Protein AF-Q175Z1-F1 (afdb_monomer)

Solvent-accessible surface area (backbone atoms only — not comparable to full-atom values): 6571 Å² total; per-residue (Å²): 86,29,84,56,25,35,36,38,40,38,35,26,40,46,40,84,92,77,71,45,73,43,78,80,49,75,49,74,47,40,45,44,52,49,62,49,64,41,78,78,56,49,65,60,48,43,78,38,31,72,61,76,63,66,82,48,67,53,38,72,90,76,90,78,52,76,52,90,84,80,80,84,74,67,98,68,68,102,59,75,68,45,45,35,38,42,39,40,35,36,26,36,78,86,74,42,78,77,46,79,48,78,46,79,49,74,42,76,132

Organism: Aedes aegypti (NCBI:txid7159)

Sequence (109 aa):
MGEDIQIVYSFFYKFVLTGQYQKFKTWKESLCDFVNKDTLIMPKIRKVSNIPEPRGCPLPKGRYTIQNYRHELPEALPAPPGDYLLVVQFIKNRNQLLLGLEWSATVHR

Structure (mmCIF, N/CA/C/O backbone):
data_AF-Q175Z1-F1
#
_entry.id   AF-Q175Z1-F1
#
loop_
_atom_site.group_PDB
_atom_site.id
_atom_site.type_symbol
_atom_site.label_atom_id
_atom_site.label_alt_id
_atom_site.label_comp_id
_atom_site.label_asym_id
_atom_site.label_entity_id
_atom_site.label_seq_id
_atom_site.pdbx_PDB_ins_code
_atom_site.Cartn_x
_atom_site.Cartn_y
_atom_site.Cartn_z
_atom_site.occupancy
_atom_site.B_iso_or_equiv
_atom_site.auth_seq_id
_atom_site.auth_comp_id
_atom_site.auth_asym_id
_atom_site.auth_atom_id
_atom_site.pdbx_PDB_model_num
ATOM 1 N N . MET A 1 1 ? 7.448 1.573 -17.678 1.00 62.62 1 MET A N 1
ATOM 2 C CA . MET A 1 1 ? 6.128 1.741 -17.032 1.00 62.62 1 MET A CA 1
ATOM 3 C C . MET A 1 1 ? 6.361 2.243 -15.622 1.00 62.62 1 MET A C 1
ATOM 5 O O . MET A 1 1 ? 7.119 1.599 -14.915 1.00 62.62 1 MET A O 1
ATOM 9 N N . GLY A 1 2 ? 5.785 3.373 -15.206 1.00 65.06 2 GLY A N 1
ATOM 10 C CA . GLY A 1 2 ? 5.869 3.752 -13.789 1.00 65.06 2 GLY A CA 1
ATOM 11 C C . GLY A 1 2 ? 5.778 5.238 -13.478 1.00 65.06 2 GLY A C 1
ATOM 12 O O . GLY A 1 2 ? 5.171 5.580 -12.472 1.00 65.06 2 GLY A O 1
ATOM 13 N N . GLU A 1 3 ? 6.309 6.114 -14.332 1.00 73.38 3 GLU A N 1
ATOM 14 C CA . GLU A 1 3 ? 6.223 7.572 -14.117 1.00 73.38 3 GLU A CA 1
ATOM 15 C C . GLU A 1 3 ? 4.784 8.092 -14.222 1.00 73.38 3 GLU A C 1
ATOM 17 O O . GLU A 1 3 ? 4.383 9.027 -13.538 1.00 73.38 3 GLU A O 1
ATOM 22 N N . ASP A 1 4 ? 3.987 7.433 -15.055 1.00 85.94 4 ASP A N 1
ATOM 23 C CA . ASP A 1 4 ? 2.590 7.733 -15.332 1.00 85.94 4 ASP A CA 1
ATOM 24 C C . ASP A 1 4 ? 1.608 6.961 -14.437 1.00 85.94 4 ASP A C 1
ATOM 26 O O . ASP A 1 4 ? 0.392 7.092 -14.607 1.00 85.94 4 ASP A O 1
ATOM 30 N N . ILE A 1 5 ? 2.124 6.149 -13.504 1.00 90.88 5 ILE A N 1
ATOM 31 C CA . ILE A 1 5 ? 1.331 5.313 -12.600 1.00 90.88 5 ILE A CA 1
ATOM 32 C C . ILE A 1 5 ? 1.305 5.950 -11.210 1.00 90.88 5 ILE A C 1
ATOM 34 O O . ILE A 1 5 ? 2.328 6.064 -10.534 1.00 90.88 5 ILE A O 1
ATOM 38 N N . GLN A 1 6 ? 0.107 6.307 -10.760 1.00 93.81 6 GLN A N 1
ATOM 39 C CA . GLN A 1 6 ? -0.168 6.752 -9.401 1.00 93.81 6 GLN A CA 1
ATOM 40 C C . GLN A 1 6 ? -0.741 5.597 -8.581 1.00 93.81 6 GLN A C 1
ATOM 42 O O . GLN A 1 6 ? -1.682 4.934 -9.014 1.00 93.81 6 GLN A O 1
ATOM 47 N N . ILE A 1 7 ? -0.199 5.388 -7.387 1.00 94.19 7 ILE A N 1
ATOM 48 C CA . ILE A 1 7 ? -0.758 4.497 -6.376 1.00 94.19 7 ILE A CA 1
ATOM 49 C C . ILE A 1 7 ? -1.654 5.335 -5.462 1.00 94.19 7 ILE A C 1
ATOM 51 O O . ILE A 1 7 ? -1.234 6.375 -4.948 1.00 94.19 7 ILE A O 1
ATOM 55 N N . VAL A 1 8 ? -2.902 4.911 -5.279 1.00 95.75 8 VAL A N 1
ATOM 56 C CA . VAL A 1 8 ? -3.887 5.562 -4.409 1.00 95.75 8 VAL A CA 1
ATOM 57 C C . VAL A 1 8 ? -4.300 4.588 -3.316 1.00 95.75 8 VAL A C 1
ATOM 59 O O . VAL A 1 8 ? -4.957 3.591 -3.598 1.00 95.75 8 VAL A O 1
ATOM 62 N N . TYR A 1 9 ? -3.961 4.909 -2.072 1.00 95.88 9 TYR A N 1
ATOM 63 C CA . TYR A 1 9 ? -4.385 4.194 -0.873 1.00 95.88 9 TYR A CA 1
ATOM 64 C C . TYR A 1 9 ? -5.611 4.890 -0.287 1.00 95.88 9 TYR A C 1
ATOM 66 O O . TYR A 1 9 ? -5.554 6.071 0.067 1.00 95.88 9 TYR A O 1
ATOM 74 N N . SER A 1 10 ? -6.719 4.172 -0.161 1.00 97.12 10 SER A N 1
ATOM 75 C CA . SER A 1 10 ? -7.931 4.632 0.513 1.00 97.12 10 SER A CA 1
ATOM 76 C C . SER A 1 10 ? -8.174 3.782 1.748 1.00 97.12 10 SER A C 1
ATOM 78 O O . SER A 1 10 ? -8.365 2.573 1.648 1.00 97.12 10 SER A O 1
ATOM 80 N N . PHE A 1 11 ? -8.165 4.433 2.907 1.00 94.75 11 PHE A N 1
ATOM 81 C CA . PHE A 1 11 ? -8.382 3.800 4.197 1.00 94.75 11 PHE A CA 1
ATOM 82 C C . PHE A 1 11 ? -9.798 4.087 4.675 1.00 94.75 11 PHE A C 1
ATOM 84 O O . PHE A 1 11 ? -10.223 5.249 4.750 1.00 94.75 11 PHE A O 1
ATOM 91 N N . PHE A 1 12 ? -10.504 3.025 5.030 1.00 95.62 12 PHE A N 1
ATOM 92 C CA . PHE A 1 12 ? -11.847 3.076 5.568 1.00 95.62 12 PHE A CA 1
ATOM 93 C C . PHE A 1 12 ? -11.881 2.400 6.930 1.00 95.62 12 PHE A C 1
ATOM 95 O O . PHE A 1 12 ? -11.146 1.447 7.188 1.00 95.62 12 PHE A O 1
ATOM 102 N N . TYR A 1 13 ? -12.767 2.891 7.783 1.00 93.44 13 TYR A N 1
ATOM 103 C CA . TYR A 1 13 ? -13.112 2.257 9.044 1.00 93.44 13 TYR A CA 1
ATOM 104 C C . TYR A 1 13 ? -14.613 1.978 9.041 1.00 93.44 13 TYR A C 1
ATOM 106 O O . TYR A 1 13 ? -15.388 2.740 8.455 1.00 93.44 13 TYR A O 1
ATOM 114 N N . LYS A 1 14 ? -15.033 0.881 9.659 1.00 94.38 14 LYS A N 1
ATOM 115 C CA . LYS A 1 14 ? -16.445 0.527 9.759 1.00 94.38 14 LYS A CA 1
ATOM 116 C C . LYS A 1 14 ? -17.064 1.192 10.979 1.00 94.38 14 LYS A C 1
ATOM 118 O O . LYS A 1 14 ? -16.607 0.999 12.105 1.00 94.38 14 LYS A O 1
ATOM 123 N N . PHE A 1 15 ? -18.127 1.954 10.765 1.00 90.00 15 PHE A N 1
ATOM 124 C CA . PHE A 1 15 ? -18.860 2.573 11.857 1.00 90.00 15 PHE A CA 1
ATOM 125 C C . PHE A 1 15 ? -19.774 1.545 12.524 1.00 90.00 15 PHE A C 1
ATOM 127 O O . PHE A 1 15 ? -20.614 0.939 11.863 1.00 90.00 15 PHE A O 1
ATOM 134 N N . VAL A 1 16 ? -19.637 1.362 13.839 1.00 84.62 16 VAL A N 1
ATOM 135 C CA . VAL A 1 16 ? -20.377 0.325 14.584 1.00 84.62 16 VAL A CA 1
ATOM 136 C C . VAL A 1 16 ? -21.890 0.546 14.514 1.00 84.62 16 VAL A C 1
ATOM 138 O O . VAL A 1 16 ? -22.643 -0.412 14.388 1.00 84.62 16 VAL A O 1
ATOM 141 N N . LEU A 1 17 ? -22.337 1.806 14.541 1.00 87.69 17 LEU A N 1
ATOM 142 C CA . LEU A 1 17 ? -23.763 2.140 14.576 1.00 87.69 17 LEU A CA 1
ATOM 143 C C . LEU A 1 17 ? -24.486 1.882 13.247 1.00 87.69 17 LEU A C 1
ATOM 145 O O . LEU A 1 17 ? -25.664 1.545 13.256 1.00 87.69 17 LEU A O 1
ATOM 149 N N . THR A 1 18 ? -23.807 2.056 12.110 1.00 89.31 18 THR A N 1
ATOM 150 C CA . THR A 1 18 ? -24.427 1.924 10.777 1.00 89.31 18 THR A CA 1
ATOM 151 C C . THR A 1 18 ? -23.958 0.689 10.015 1.00 89.31 18 THR A C 1
ATOM 153 O O . THR A 1 18 ? -24.532 0.352 8.983 1.00 89.31 18 THR A O 1
ATOM 156 N N . GLY A 1 19 ? -22.892 0.030 10.475 1.00 88.88 19 GLY A N 1
ATOM 157 C CA . GLY A 1 19 ? -22.234 -1.071 9.772 1.00 88.88 19 GLY A CA 1
ATOM 158 C C . GLY A 1 19 ? -21.529 -0.659 8.474 1.00 88.88 19 GLY A C 1
ATOM 159 O O . GLY A 1 19 ? -21.003 -1.526 7.778 1.00 88.88 19 GLY A O 1
ATOM 160 N N . GLN A 1 20 ? -21.505 0.634 8.136 1.00 91.81 20 GLN A N 1
ATOM 161 C CA . GLN A 1 20 ? -20.954 1.138 6.880 1.00 91.81 20 GLN A CA 1
ATOM 162 C C . GLN A 1 20 ? -19.478 1.512 7.010 1.00 91.81 20 GLN A C 1
ATOM 164 O O . GLN A 1 20 ? -19.042 2.050 8.029 1.00 91.81 20 GLN A O 1
ATOM 169 N N . TYR A 1 21 ? -18.718 1.273 5.941 1.00 93.00 21 TYR A N 1
ATOM 170 C CA . TYR A 1 21 ? -17.344 1.746 5.821 1.00 93.00 21 TYR A CA 1
ATOM 171 C C . TYR A 1 21 ? -17.316 3.227 5.454 1.00 93.00 21 TYR A C 1
ATOM 173 O O . TYR A 1 21 ? -17.837 3.638 4.418 1.00 93.00 21 TYR A O 1
ATOM 181 N N . GLN A 1 22 ? -16.643 4.024 6.276 1.00 93.00 22 GLN A N 1
ATOM 182 C CA . GLN A 1 22 ? -16.401 5.432 6.016 1.00 93.00 22 GLN A CA 1
ATOM 183 C C . GLN A 1 22 ? -14.918 5.659 5.738 1.00 93.00 22 GLN A C 1
ATOM 185 O O . GLN A 1 22 ? -14.042 5.263 6.510 1.00 93.00 22 GLN A O 1
ATOM 190 N N . LYS A 1 23 ? -14.630 6.321 4.616 1.00 94.44 23 LYS A N 1
ATOM 191 C CA . LYS A 1 23 ? -13.267 6.696 4.246 1.00 94.44 23 LYS A CA 1
ATOM 192 C C . LYS A 1 23 ? -12.773 7.789 5.186 1.00 94.44 23 LYS A C 1
ATOM 194 O O . LYS A 1 23 ? -13.38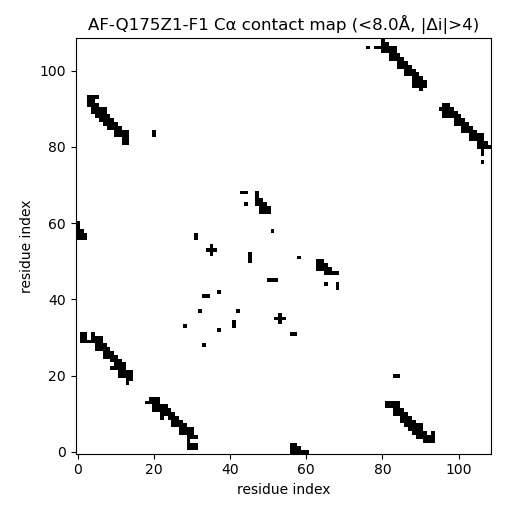7 8.850 5.245 1.00 94.44 23 LYS A O 1
ATOM 199 N N . PHE A 1 24 ? -11.656 7.558 5.864 1.00 92.62 24 PHE A N 1
ATOM 200 C CA . PHE A 1 24 ? -11.076 8.542 6.785 1.00 92.62 24 PHE A CA 1
ATOM 201 C C . PHE A 1 24 ? -9.756 9.127 6.278 1.00 92.62 24 PHE A C 1
ATOM 203 O O . PHE A 1 24 ? -9.391 10.237 6.658 1.00 92.62 24 PHE A O 1
ATOM 210 N N . LYS A 1 25 ? -9.032 8.415 5.404 1.00 94.12 25 LYS A N 1
ATOM 211 C CA . LYS A 1 25 ? -7.768 8.899 4.839 1.00 94.12 25 LYS A CA 1
ATOM 212 C C . LYS A 1 25 ? -7.590 8.439 3.400 1.00 94.12 25 LYS A C 1
ATOM 214 O O . LYS A 1 25 ? -7.912 7.308 3.042 1.00 94.12 25 LYS A O 1
ATOM 219 N N . THR A 1 26 ? -7.025 9.318 2.582 1.00 96.62 26 THR A N 1
ATOM 220 C CA . THR A 1 26 ? -6.496 8.966 1.265 1.00 96.62 26 THR A CA 1
ATOM 221 C C . THR A 1 26 ? -5.045 9.408 1.193 1.00 96.62 26 THR A C 1
ATOM 223 O O . THR A 1 26 ? -4.719 10.533 1.564 1.00 96.62 26 THR A O 1
ATOM 226 N N . TRP A 1 27 ? -4.181 8.526 0.712 1.00 94.88 27 TRP A N 1
ATOM 227 C CA . TRP A 1 27 ? -2.780 8.819 0.448 1.00 94.88 27 TRP A CA 1
ATOM 228 C C . TRP A 1 27 ? -2.454 8.446 -0.996 1.00 94.88 27 TRP A C 1
ATOM 230 O O . TRP A 1 27 ? -3.004 7.489 -1.537 1.00 94.88 27 TRP A O 1
ATOM 240 N N . LYS A 1 28 ? -1.617 9.253 -1.645 1.00 94.31 28 LYS A N 1
ATOM 241 C CA . LYS A 1 28 ? -1.217 9.071 -3.035 1.00 94.31 28 LYS A CA 1
ATOM 242 C C . LYS A 1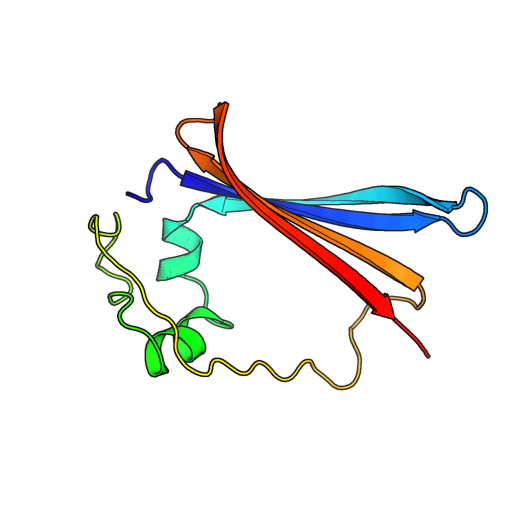 28 ? 0.293 9.178 -3.138 1.00 94.31 28 LYS A C 1
ATOM 244 O O . LYS A 1 28 ? 0.879 10.079 -2.542 1.00 94.31 28 LYS A O 1
ATOM 249 N N . GLU A 1 29 ? 0.882 8.325 -3.954 1.00 92.38 29 GLU A N 1
ATOM 250 C CA . GLU A 1 29 ? 2.292 8.392 -4.334 1.00 92.38 29 GLU A CA 1
ATOM 251 C C . GLU A 1 29 ? 2.460 7.919 -5.782 1.00 92.38 29 GLU A C 1
ATOM 253 O O . GLU A 1 29 ? 1.558 7.297 -6.348 1.00 92.38 29 GLU A O 1
ATOM 258 N N . SER A 1 30 ? 3.583 8.244 -6.421 1.00 91.00 30 SER A N 1
ATOM 259 C CA . SER A 1 30 ? 3.902 7.651 -7.722 1.00 91.00 30 SER A CA 1
ATOM 260 C C . SER A 1 30 ? 4.492 6.252 -7.531 1.00 91.00 30 SER A C 1
ATOM 262 O O . SER A 1 30 ? 5.167 5.988 -6.535 1.00 91.00 30 SER A O 1
ATOM 264 N N . LEU A 1 31 ? 4.288 5.349 -8.497 1.00 88.44 31 LEU A N 1
ATOM 265 C CA . LEU A 1 31 ? 4.907 4.020 -8.446 1.00 88.44 31 LEU A CA 1
ATOM 266 C C . LEU A 1 31 ? 6.437 4.116 -8.378 1.00 88.44 31 LEU A C 1
ATOM 268 O O . LEU A 1 31 ? 7.076 3.323 -7.692 1.00 88.44 31 LEU A O 1
ATOM 272 N N . CYS A 1 32 ? 7.027 5.094 -9.065 1.00 87.06 32 CYS A N 1
ATOM 273 C CA . CYS A 1 32 ? 8.468 5.304 -9.009 1.00 87.06 32 CYS A CA 1
ATOM 274 C C . CYS A 1 32 ? 8.943 5.831 -7.654 1.00 87.06 32 CYS A C 1
ATOM 276 O O . CYS A 1 32 ? 9.991 5.393 -7.183 1.00 87.06 32 CYS A O 1
ATOM 278 N N . ASP A 1 33 ? 8.182 6.704 -6.991 1.00 89.00 33 ASP A N 1
ATOM 279 C CA . ASP A 1 33 ? 8.503 7.109 -5.621 1.00 89.00 33 ASP A CA 1
ATOM 280 C C . ASP A 1 33 ? 8.455 5.909 -4.677 1.00 89.00 33 ASP A C 1
ATOM 282 O O . ASP A 1 33 ? 9.414 5.704 -3.940 1.00 89.00 33 ASP A O 1
ATOM 286 N N . PHE A 1 34 ? 7.419 5.070 -4.767 1.00 88.25 34 PHE A N 1
ATOM 287 C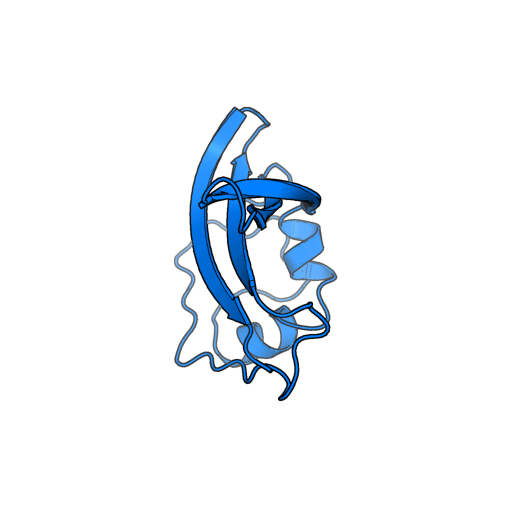 CA . PHE A 1 34 ? 7.325 3.846 -3.971 1.00 88.25 34 PHE A CA 1
ATOM 288 C C . PHE A 1 34 ? 8.543 2.936 -4.195 1.00 88.25 34 PHE A C 1
ATOM 290 O O . PHE A 1 34 ? 9.249 2.587 -3.256 1.00 88.25 34 PHE A O 1
ATOM 297 N N . VAL A 1 35 ? 8.870 2.605 -5.447 1.00 86.56 35 VAL A N 1
ATOM 298 C CA . VAL A 1 35 ? 9.987 1.695 -5.763 1.00 86.56 35 VAL A CA 1
ATOM 299 C C . VAL A 1 35 ? 11.345 2.259 -5.326 1.00 86.56 35 VAL A C 1
ATOM 301 O O . VAL A 1 35 ? 12.238 1.491 -4.946 1.00 86.56 35 VAL A O 1
ATOM 304 N N . ASN A 1 36 ? 11.530 3.578 -5.385 1.00 84.56 36 ASN A N 1
ATOM 305 C CA . ASN A 1 36 ? 12.842 4.195 -5.189 1.00 84.56 36 ASN A CA 1
ATOM 306 C C . ASN A 1 36 ? 13.077 4.708 -3.769 1.00 84.56 36 ASN A C 1
ATOM 308 O O . ASN A 1 36 ? 14.220 4.696 -3.313 1.00 84.56 36 ASN A O 1
ATOM 312 N N . LYS A 1 37 ? 12.028 5.183 -3.094 1.00 86.31 37 LYS A N 1
ATOM 313 C CA . LYS A 1 37 ? 12.114 5.868 -1.798 1.00 86.31 37 LYS A CA 1
ATOM 314 C C . LYS A 1 37 ? 11.565 5.044 -0.646 1.00 86.31 37 LYS A C 1
ATOM 316 O O . LYS A 1 37 ? 11.878 5.376 0.494 1.00 86.31 37 LYS A O 1
ATOM 321 N N . ASP A 1 38 ? 10.772 4.004 -0.902 1.00 84.31 38 ASP A N 1
ATOM 322 C CA . ASP A 1 38 ? 10.286 3.164 0.185 1.00 84.31 38 ASP A CA 1
ATOM 323 C C . ASP A 1 38 ? 11.454 2.432 0.860 1.00 84.31 38 ASP A C 1
ATOM 325 O O . ASP A 1 38 ? 12.212 1.678 0.243 1.00 84.31 38 ASP A O 1
ATOM 329 N N . THR A 1 39 ? 11.599 2.679 2.157 1.00 83.69 39 THR A N 1
ATOM 330 C CA . THR A 1 39 ? 12.647 2.100 3.000 1.00 83.69 39 THR A CA 1
ATOM 331 C C . THR A 1 39 ? 12.135 0.939 3.849 1.00 83.69 39 THR A C 1
ATOM 333 O O . THR A 1 39 ? 12.937 0.253 4.482 1.00 83.69 39 THR A O 1
ATOM 336 N N . LEU A 1 40 ? 10.821 0.684 3.861 1.00 81.94 40 LEU A N 1
ATOM 337 C CA . LEU A 1 40 ? 10.192 -0.280 4.765 1.00 81.94 40 LEU A CA 1
ATOM 338 C C . LEU A 1 40 ? 9.925 -1.636 4.098 1.00 81.94 40 LEU A C 1
ATOM 340 O O . LEU A 1 40 ? 10.268 -2.688 4.647 1.00 81.94 40 LEU A O 1
ATOM 344 N N . ILE A 1 41 ? 9.305 -1.629 2.921 1.00 84.25 41 ILE A N 1
ATOM 345 C CA . ILE A 1 41 ? 8.765 -2.809 2.240 1.00 84.25 41 ILE A CA 1
ATOM 346 C C . ILE A 1 41 ? 9.693 -3.241 1.0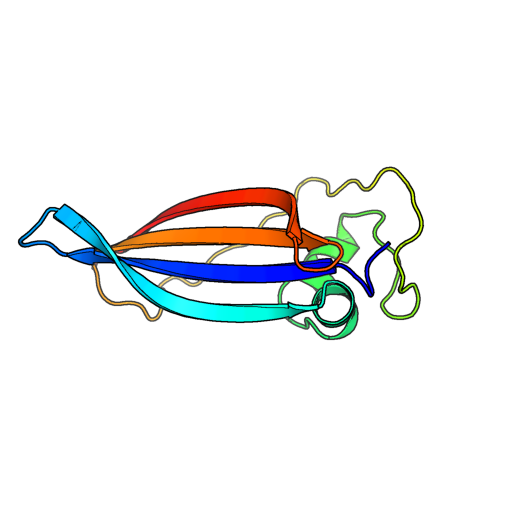97 1.00 84.25 41 ILE A C 1
ATOM 348 O O . ILE A 1 41 ? 10.117 -4.401 1.046 1.00 84.25 41 ILE A O 1
ATOM 352 N N . MET A 1 42 ? 10.055 -2.318 0.210 1.00 85.88 42 MET A N 1
ATOM 353 C CA . MET A 1 42 ? 10.848 -2.534 -0.998 1.00 85.88 42 MET A CA 1
ATOM 354 C C . MET A 1 42 ? 12.207 -3.194 -0.737 1.00 85.88 42 MET A C 1
ATOM 356 O O . MET A 1 42 ? 12.537 -4.132 -1.468 1.00 85.88 42 MET A O 1
ATOM 360 N N . PRO A 1 43 ? 12.984 -2.831 0.306 1.00 87.88 43 PRO A N 1
ATOM 361 C CA . PRO A 1 43 ? 14.233 -3.530 0.609 1.00 87.88 43 PRO A CA 1
ATOM 362 C C . PRO A 1 43 ? 14.026 -5.013 0.935 1.00 87.88 43 PRO A C 1
ATOM 364 O O . PRO A 1 43 ? 14.851 -5.848 0.568 1.00 87.88 43 PRO A O 1
ATOM 367 N N . LYS A 1 44 ? 12.916 -5.363 1.597 1.00 87.44 44 LYS A N 1
ATOM 368 C CA . LYS A 1 44 ? 12.579 -6.756 1.922 1.00 87.44 44 LYS A CA 1
ATOM 369 C C . LYS A 1 44 ? 12.061 -7.501 0.689 1.00 87.44 44 LYS A C 1
ATOM 371 O O . LYS A 1 44 ? 12.474 -8.631 0.456 1.00 87.44 44 LYS A O 1
ATOM 376 N N . ILE A 1 45 ? 11.214 -6.864 -0.125 1.00 89.00 45 ILE A N 1
ATOM 377 C CA . ILE A 1 45 ? 10.699 -7.446 -1.376 1.00 89.00 45 ILE A CA 1
ATOM 378 C C . ILE A 1 45 ? 11.840 -7.730 -2.359 1.00 89.00 45 ILE A C 1
ATOM 380 O O . ILE A 1 45 ? 11.870 -8.799 -2.967 1.00 89.00 45 ILE A O 1
ATOM 384 N N . ARG A 1 46 ? 12.807 -6.817 -2.512 1.00 88.88 46 ARG A N 1
ATOM 385 C CA . ARG A 1 46 ? 13.939 -6.993 -3.439 1.00 88.88 46 ARG A CA 1
ATOM 386 C C . ARG A 1 46 ? 14.801 -8.209 -3.128 1.00 88.88 46 ARG A C 1
ATOM 388 O O . ARG A 1 46 ? 15.274 -8.850 -4.054 1.00 88.88 46 ARG A O 1
ATOM 395 N N . LYS A 1 47 ? 14.953 -8.579 -1.853 1.00 89.25 47 LYS A N 1
ATOM 396 C CA . LYS A 1 47 ? 15.706 -9.786 -1.463 1.00 89.25 47 LYS A CA 1
ATOM 397 C C . LYS A 1 47 ? 15.112 -11.078 -2.022 1.00 89.25 47 LYS A C 1
ATOM 399 O O . LYS A 1 47 ? 15.815 -12.075 -2.113 1.00 89.25 47 LYS A O 1
ATOM 404 N N . VAL A 1 48 ? 13.825 -11.064 -2.360 1.00 91.75 48 VAL A N 1
ATOM 405 C CA . VAL A 1 48 ? 13.080 -12.248 -2.793 1.00 91.75 48 VAL A CA 1
ATOM 406 C C . VAL A 1 48 ? 12.346 -12.028 -4.118 1.00 91.75 48 VAL A C 1
ATOM 408 O O . VAL A 1 48 ? 11.383 -12.728 -4.431 1.00 91.75 48 VAL A O 1
ATOM 411 N N . SER A 1 49 ? 12.765 -11.034 -4.902 1.00 90.00 49 SER A N 1
ATOM 412 C CA . SER A 1 49 ? 12.140 -10.715 -6.183 1.00 90.00 49 SER A CA 1
ATOM 413 C C . SER A 1 49 ? 13.157 -10.364 -7.258 1.00 90.00 49 SER A C 1
ATOM 415 O O . SER A 1 49 ? 14.322 -10.108 -6.981 1.00 90.00 49 SER A O 1
ATOM 417 N N . ASN A 1 50 ? 12.696 -10.336 -8.505 1.00 89.12 50 ASN A N 1
ATOM 418 C CA . ASN A 1 50 ? 13.470 -9.881 -9.661 1.00 89.12 50 ASN A CA 1
ATOM 419 C C . ASN A 1 50 ? 13.189 -8.403 -10.015 1.00 89.12 50 ASN A C 1
ATOM 421 O O . ASN A 1 50 ? 13.373 -7.992 -11.162 1.00 89.12 50 ASN A O 1
ATOM 425 N N . ILE A 1 51 ? 12.687 -7.610 -9.061 1.00 86.19 51 ILE A N 1
ATOM 426 C CA . ILE A 1 51 ? 12.420 -6.181 -9.268 1.00 86.19 51 ILE A CA 1
ATOM 427 C C . ILE A 1 51 ? 13.759 -5.424 -9.278 1.00 86.19 51 ILE A C 1
ATOM 429 O O . ILE A 1 51 ? 14.556 -5.607 -8.355 1.00 86.19 51 ILE A O 1
ATOM 433 N N . PRO A 1 52 ? 14.020 -4.558 -10.276 1.00 79.44 52 PRO A N 1
ATOM 434 C CA . PRO A 1 52 ? 15.287 -3.847 -10.391 1.00 79.44 52 PRO A CA 1
ATOM 435 C C . PRO A 1 52 ? 15.539 -2.866 -9.234 1.00 79.44 52 PRO A C 1
ATOM 437 O O . PRO A 1 52 ? 14.646 -2.464 -8.475 1.00 79.44 52 PRO A O 1
ATOM 440 N N . GLU A 1 53 ? 16.804 -2.473 -9.114 1.00 77.75 53 GLU A N 1
ATOM 441 C CA . GLU A 1 53 ? 17.283 -1.487 -8.148 1.00 77.75 53 GLU A CA 1
ATOM 442 C C . GLU A 1 53 ? 16.667 -0.081 -8.347 1.00 77.75 53 GLU A C 1
ATOM 444 O O . GLU A 1 53 ? 16.156 0.214 -9.431 1.00 77.75 53 GLU A O 1
ATOM 449 N N . PRO A 1 54 ? 16.733 0.818 -7.332 1.00 65.81 54 PRO A N 1
ATOM 450 C CA . PRO A 1 54 ? 16.072 2.138 -7.314 1.00 65.81 54 PRO A CA 1
ATOM 451 C C . PRO A 1 54 ? 16.369 3.076 -8.492 1.00 65.81 54 PRO A C 1
ATOM 453 O O . PRO A 1 54 ? 15.759 4.130 -8.624 1.00 65.81 54 PRO A O 1
ATOM 456 N N . ARG A 1 55 ? 17.364 2.766 -9.323 1.00 65.06 55 ARG A N 1
ATOM 457 C CA . ARG A 1 55 ? 17.727 3.593 -10.481 1.00 65.06 55 ARG A CA 1
ATOM 458 C C . ARG A 1 55 ? 17.033 3.154 -11.774 1.00 65.06 55 ARG A C 1
ATOM 460 O O . ARG A 1 55 ? 17.214 3.795 -12.797 1.00 65.06 55 ARG A O 1
ATOM 467 N N . GLY A 1 56 ? 16.233 2.086 -11.735 1.00 66.94 56 GLY A N 1
ATOM 468 C CA . GLY A 1 56 ? 15.587 1.479 -12.902 1.00 66.94 56 GLY A CA 1
ATOM 469 C C . GLY A 1 56 ? 14.176 1.981 -13.218 1.00 66.94 56 GLY A C 1
ATOM 470 O O . GLY A 1 56 ? 13.405 1.224 -13.806 1.00 66.94 56 GLY A O 1
ATOM 471 N N . CYS A 1 57 ? 13.801 3.196 -12.802 1.00 73.69 57 CYS A N 1
ATOM 472 C CA . CYS A 1 57 ? 12.510 3.781 -13.174 1.00 73.69 57 CYS A CA 1
ATOM 473 C C . CYS A 1 57 ? 12.630 4.590 -14.481 1.00 73.69 57 CYS A C 1
ATOM 475 O O . CYS A 1 57 ? 13.596 5.335 -14.621 1.00 73.69 57 CYS A O 1
ATOM 477 N N . PRO A 1 58 ? 11.676 4.472 -15.423 1.00 74.81 58 PRO A N 1
ATOM 478 C CA . PRO A 1 58 ? 10.458 3.668 -15.347 1.00 74.81 58 PRO A CA 1
ATOM 479 C C . PRO A 1 58 ? 10.743 2.158 -15.440 1.00 74.81 58 PRO A C 1
ATOM 481 O O . PRO A 1 58 ? 11.547 1.728 -16.260 1.00 74.81 58 PRO A O 1
ATOM 484 N N . LEU A 1 59 ? 10.025 1.342 -14.655 1.00 80.94 59 LEU A N 1
ATOM 485 C CA . LEU A 1 59 ? 10.223 -0.111 -14.632 1.00 80.94 59 LEU A CA 1
ATOM 486 C C . LEU A 1 59 ? 10.062 -0.707 -16.044 1.00 80.94 59 LEU A C 1
ATOM 488 O O . LEU A 1 59 ? 9.053 -0.419 -16.713 1.00 80.94 59 LEU A O 1
ATOM 492 N N . PRO A 1 60 ? 11.024 -1.513 -16.531 1.00 81.44 60 PRO A N 1
ATOM 493 C CA . PRO A 1 60 ? 10.918 -2.131 -17.845 1.00 81.44 60 PRO A CA 1
ATOM 494 C C . PRO A 1 60 ? 9.683 -3.034 -17.923 1.00 81.44 60 PRO A C 1
ATOM 496 O O . PRO A 1 60 ? 9.229 -3.612 -16.941 1.00 81.44 60 PRO A O 1
ATOM 499 N N . LYS A 1 61 ? 9.090 -3.161 -19.111 1.00 81.81 61 LYS A N 1
ATOM 500 C CA . LYS A 1 61 ? 8.019 -4.148 -19.291 1.00 81.81 61 LYS A CA 1
ATOM 501 C C . LYS A 1 61 ? 8.622 -5.539 -19.133 1.00 81.81 61 LYS A C 1
ATOM 503 O O . LYS A 1 61 ? 9.613 -5.852 -19.784 1.00 81.81 61 LYS A O 1
ATOM 508 N N . GLY A 1 62 ? 8.015 -6.370 -18.299 1.00 84.50 62 GLY A N 1
ATOM 509 C CA . GLY A 1 62 ? 8.525 -7.707 -18.049 1.00 84.50 62 GLY A CA 1
ATOM 510 C C . GLY A 1 62 ? 7.693 -8.461 -17.029 1.00 84.50 62 GLY A C 1
ATOM 511 O O . GLY A 1 62 ? 6.715 -7.946 -16.483 1.00 84.50 62 GLY A O 1
ATOM 512 N N . ARG A 1 63 ? 8.093 -9.708 -16.789 1.00 85.88 63 ARG A N 1
ATOM 513 C CA . ARG A 1 63 ? 7.488 -10.554 -15.767 1.00 85.88 63 ARG A CA 1
ATOM 514 C C . ARG A 1 63 ? 8.224 -10.350 -14.451 1.00 85.88 63 ARG A C 1
ATOM 516 O O . ARG A 1 63 ? 9.381 -10.743 -14.324 1.00 85.88 63 ARG A O 1
ATOM 523 N N . TYR A 1 64 ? 7.526 -9.782 -13.478 1.00 86.00 64 TYR A N 1
ATOM 524 C CA . TYR A 1 64 ? 8.029 -9.636 -12.119 1.00 86.00 64 TYR A CA 1
ATOM 525 C C . TYR A 1 64 ? 7.503 -10.756 -11.227 1.00 86.00 64 TYR A C 1
ATOM 527 O O . TYR A 1 64 ? 6.333 -11.129 -11.306 1.00 86.00 64 TYR A O 1
ATOM 535 N N . THR A 1 65 ? 8.371 -11.306 -10.389 1.00 89.00 65 THR A N 1
ATOM 536 C CA . THR A 1 65 ? 8.059 -12.375 -9.444 1.00 89.00 65 THR A CA 1
ATOM 537 C C . THR A 1 65 ? 8.594 -12.004 -8.076 1.00 89.00 65 THR A C 1
ATOM 539 O O . THR A 1 65 ? 9.764 -11.650 -7.956 1.00 89.00 65 THR A O 1
ATOM 542 N N . ILE A 1 66 ? 7.747 -12.136 -7.061 1.00 88.69 66 ILE A N 1
ATO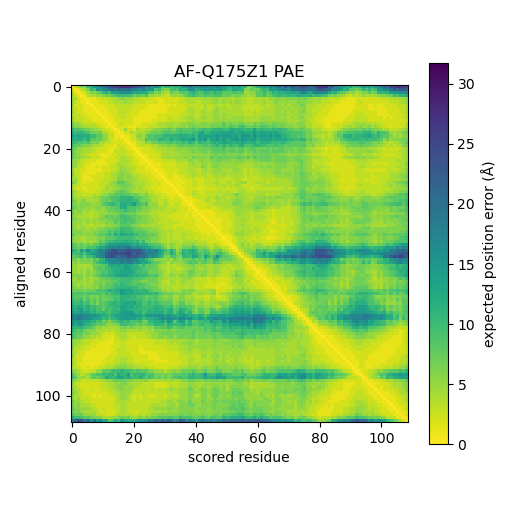M 543 C CA . ILE A 1 66 ? 8.108 -12.051 -5.647 1.00 88.69 66 ILE A CA 1
ATOM 544 C C . ILE A 1 66 ? 7.864 -13.447 -5.072 1.00 88.69 66 ILE A C 1
ATOM 546 O O . ILE A 1 66 ? 6.758 -13.970 -5.200 1.00 88.69 66 ILE A O 1
ATOM 550 N N . GLN A 1 67 ? 8.881 -14.074 -4.489 1.00 89.00 67 GLN A N 1
ATOM 551 C CA . GLN A 1 67 ? 8.797 -15.441 -3.975 1.00 89.00 67 GLN A CA 1
ATOM 552 C C . GLN A 1 67 ? 8.852 -15.443 -2.451 1.00 89.00 67 GLN A C 1
ATOM 554 O O . GLN A 1 67 ? 9.733 -14.834 -1.864 1.00 89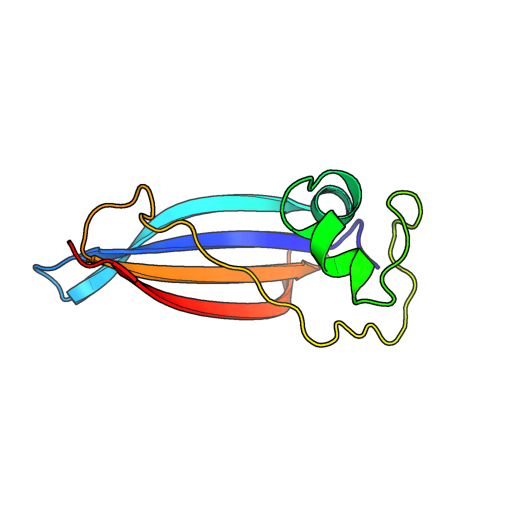.00 67 GLN A O 1
ATOM 559 N N . ASN A 1 68 ? 7.932 -16.152 -1.796 1.00 86.25 68 ASN A N 1
ATOM 560 C CA . ASN A 1 68 ? 7.983 -16.397 -0.348 1.00 86.25 68 ASN A CA 1
ATOM 561 C C . ASN A 1 68 ? 8.146 -15.130 0.520 1.00 86.25 68 ASN A C 1
ATOM 563 O O . ASN A 1 68 ? 8.764 -15.181 1.584 1.00 86.25 68 ASN A O 1
ATOM 567 N N . TYR A 1 69 ? 7.599 -13.988 0.086 1.00 84.75 69 TYR A N 1
ATOM 568 C CA . TYR A 1 69 ? 7.633 -12.767 0.886 1.00 84.75 69 TYR A CA 1
ATOM 569 C C . TYR A 1 69 ? 6.775 -12.938 2.138 1.00 84.75 69 TYR A C 1
ATOM 571 O O . TYR A 1 69 ? 5.576 -13.202 2.050 1.00 84.75 69 TYR A O 1
ATOM 579 N N . ARG A 1 70 ? 7.399 -12.768 3.304 1.00 82.12 70 ARG A N 1
ATOM 580 C CA . ARG A 1 70 ? 6.724 -12.730 4.600 1.00 82.12 70 ARG A CA 1
ATOM 581 C C . ARG A 1 70 ? 6.949 -11.368 5.232 1.00 82.12 70 ARG A C 1
ATOM 583 O O . ARG A 1 70 ? 8.081 -10.888 5.301 1.00 82.12 70 ARG A O 1
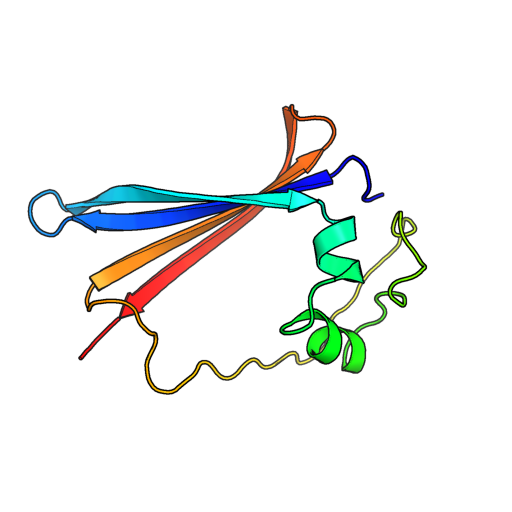ATOM 590 N N . HIS A 1 71 ? 5.862 -10.764 5.687 1.00 80.25 71 HIS A N 1
ATOM 591 C CA . HIS A 1 71 ? 5.895 -9.550 6.481 1.00 80.25 71 HIS A CA 1
ATOM 592 C C . HIS A 1 71 ? 5.198 -9.838 7.800 1.00 80.25 71 HIS A C 1
ATOM 594 O O . HIS A 1 71 ? 3.995 -10.084 7.825 1.00 80.25 71 HIS A O 1
ATOM 600 N N . GLU A 1 72 ? 5.968 -9.837 8.878 1.00 78.00 72 GLU A N 1
ATOM 601 C CA . GLU A 1 72 ? 5.415 -9.892 10.223 1.00 78.00 72 GLU A CA 1
ATOM 602 C C . GLU A 1 72 ? 4.918 -8.496 10.576 1.00 78.00 72 GLU A C 1
ATOM 604 O O . GLU A 1 72 ? 5.671 -7.519 10.513 1.00 78.00 72 GLU A O 1
ATOM 609 N N . LEU A 1 73 ? 3.624 -8.400 10.870 1.00 69.75 73 LEU A N 1
ATOM 610 C CA . LEU A 1 73 ? 3.055 -7.179 11.414 1.00 69.75 73 LEU A CA 1
ATOM 611 C C . LEU A 1 73 ? 3.552 -7.007 12.857 1.00 69.75 73 LEU A C 1
ATOM 613 O O . LEU A 1 73 ? 3.760 -8.007 13.546 1.00 69.75 73 LEU A O 1
ATOM 617 N N . PRO A 1 74 ? 3.749 -5.763 13.323 1.00 70.81 74 PRO A N 1
ATOM 618 C CA . PRO A 1 74 ? 4.022 -5.522 14.732 1.00 70.81 74 PRO A CA 1
ATOM 619 C C . PRO A 1 74 ? 2.885 -6.079 15.600 1.00 70.81 74 PRO A C 1
ATOM 621 O O . PRO A 1 74 ? 1.729 -6.095 15.176 1.00 70.81 74 PRO A O 1
ATOM 624 N N . GLU A 1 75 ? 3.227 -6.497 16.821 1.00 67.81 75 GLU A N 1
ATOM 625 C CA . GLU A 1 75 ? 2.311 -7.134 17.784 1.00 67.81 75 GLU A CA 1
ATOM 626 C C . GLU A 1 75 ? 1.060 -6.287 18.070 1.00 67.81 75 GLU A C 1
ATOM 628 O O . GLU A 1 75 ? -0.029 -6.824 18.251 1.00 67.81 75 GLU A O 1
ATOM 633 N N . ALA A 1 76 ? 1.195 -4.960 18.006 1.00 66.50 76 ALA A N 1
ATOM 634 C CA . ALA A 1 76 ? 0.076 -4.033 18.013 1.00 66.50 76 ALA A CA 1
ATOM 635 C C . ALA A 1 76 ? 0.143 -3.100 16.800 1.00 66.50 76 ALA A C 1
ATOM 637 O O . ALA A 1 76 ? 1.128 -2.386 16.584 1.00 66.50 76 ALA A O 1
ATOM 638 N N . LEU A 1 77 ? -0.944 -3.057 16.029 1.00 70.62 77 LEU A N 1
ATOM 639 C CA . LEU A 1 77 ? -1.172 -1.959 15.099 1.00 70.62 77 LEU A CA 1
ATOM 640 C C . LEU A 1 77 ? -1.535 -0.714 15.925 1.00 70.62 77 LEU A C 1
ATOM 642 O O . LEU A 1 77 ? -2.383 -0.817 16.811 1.00 70.62 77 LEU A O 1
ATOM 646 N N . PRO A 1 78 ? -0.959 0.472 15.647 1.00 78.69 78 PRO A N 1
ATOM 647 C CA . PRO A 1 78 ? -1.325 1.724 16.311 1.00 78.69 78 PRO A CA 1
ATOM 648 C C . PRO A 1 78 ? -2.674 2.243 15.779 1.00 78.69 78 PRO A C 1
ATOM 650 O O . PRO A 1 78 ? -2.803 3.383 15.335 1.00 78.69 78 PRO A O 1
ATOM 653 N N . ALA A 1 79 ? -3.675 1.369 15.761 1.00 81.50 79 ALA A N 1
ATOM 654 C CA . ALA A 1 79 ? -5.026 1.604 15.302 1.00 81.50 79 ALA A CA 1
ATOM 655 C C . ALA A 1 79 ? -5.992 1.186 16.421 1.00 81.50 79 ALA A C 1
ATOM 657 O O . ALA A 1 79 ? -5.763 0.168 17.077 1.00 81.50 79 ALA A O 1
ATOM 658 N N . PRO A 1 80 ? -7.063 1.955 16.670 1.00 86.88 80 PRO A N 1
ATOM 659 C CA . PRO A 1 80 ? -8.119 1.528 17.575 1.00 86.88 80 PRO A CA 1
ATOM 660 C C . PRO A 1 80 ? -8.711 0.164 17.175 1.00 86.88 80 PRO A C 1
ATOM 662 O O . PRO A 1 80 ? -8.667 -0.205 16.003 1.00 86.88 80 PRO A O 1
ATOM 665 N N . PRO A 1 81 ? -9.319 -0.576 18.115 1.00 89.12 81 PRO A N 1
ATOM 666 C CA . PRO A 1 81 ? -10.073 -1.777 17.782 1.00 89.12 81 PRO A CA 1
ATOM 667 C C . PRO A 1 81 ? -11.215 -1.470 16.811 1.00 89.12 81 PRO A C 1
ATOM 669 O O . PRO A 1 81 ? -11.915 -0.466 16.969 1.00 89.12 81 PRO A O 1
ATOM 672 N N . GLY A 1 82 ? -11.431 -2.351 15.839 1.00 91.06 82 GLY A N 1
ATOM 673 C CA . GLY A 1 82 ? -12.487 -2.195 14.842 1.00 91.06 82 GLY A CA 1
ATOM 674 C C . GLY A 1 82 ? -12.173 -2.863 13.508 1.00 91.06 82 GLY A C 1
ATOM 675 O O . GLY A 1 82 ? -11.096 -3.427 13.316 1.00 91.06 82 GLY A O 1
ATOM 676 N N . ASP A 1 83 ? -13.130 -2.776 12.585 1.00 93.81 83 ASP A N 1
ATOM 677 C CA . ASP A 1 83 ? -12.980 -3.281 11.221 1.00 93.81 83 ASP A CA 1
ATOM 678 C C . ASP A 1 83 ? -12.471 -2.169 10.297 1.00 93.81 83 ASP A C 1
ATOM 680 O O . ASP A 1 83 ? -13.047 -1.079 10.209 1.00 93.81 83 ASP A O 1
ATOM 684 N N . TYR A 1 84 ? -11.422 -2.476 9.549 1.00 93.44 84 TYR A N 1
ATOM 685 C CA . TYR A 1 84 ? -10.762 -1.594 8.601 1.00 93.44 84 TYR A CA 1
ATOM 686 C C . TYR A 1 84 ? -10.779 -2.202 7.205 1.00 93.44 84 TYR A C 1
ATOM 688 O O . TYR A 1 84 ? -10.723 -3.420 7.031 1.00 93.44 84 TYR A O 1
ATOM 696 N N . LEU A 1 85 ? -10.828 -1.328 6.206 1.00 95.12 85 LEU A N 1
ATOM 697 C CA . LEU A 1 85 ? -10.674 -1.687 4.804 1.00 95.12 85 LEU A CA 1
ATOM 698 C C . LEU A 1 85 ? -9.599 -0.792 4.193 1.00 95.12 85 LEU A C 1
ATOM 700 O O . LEU A 1 85 ? -9.663 0.436 4.294 1.00 95.12 85 LEU A O 1
ATOM 704 N N . LEU A 1 86 ? -8.612 -1.408 3.557 1.00 94.62 86 LEU A N 1
ATOM 705 C CA . LEU A 1 86 ? -7.611 -0.738 2.746 1.00 94.62 86 LEU A CA 1
ATOM 706 C C . LEU A 1 86 ? -7.861 -1.093 1.285 1.00 94.62 86 LEU A C 1
ATOM 708 O O . LEU A 1 86 ? -7.782 -2.257 0.905 1.00 94.62 86 LEU A O 1
ATOM 712 N N . VAL A 1 87 ? -8.111 -0.078 0.465 1.00 96.62 87 VAL A N 1
ATOM 713 C CA . VAL A 1 87 ? -8.207 -0.219 -0.989 1.00 96.62 87 VAL A CA 1
ATOM 714 C C . VAL A 1 87 ? -7.008 0.473 -1.620 1.00 96.62 87 VAL A C 1
ATOM 716 O O . VAL A 1 87 ? -6.780 1.658 -1.370 1.00 96.62 87 VAL A O 1
ATOM 719 N N . VAL A 1 88 ? -6.249 -0.245 -2.446 1.00 96.12 88 VAL A N 1
ATOM 720 C CA . VAL A 1 88 ? -5.094 0.292 -3.176 1.00 96.12 88 VAL A CA 1
ATOM 721 C C . VAL A 1 88 ? -5.330 0.179 -4.669 1.00 96.12 88 VAL A C 1
ATOM 723 O O . VAL A 1 88 ? -5.613 -0.898 -5.187 1.00 96.12 88 VAL A O 1
ATOM 726 N N . GLN A 1 89 ? -5.205 1.300 -5.369 1.00 96.44 89 GLN A N 1
ATOM 727 C CA . GLN A 1 89 ? -5.443 1.390 -6.805 1.00 96.44 89 GLN A CA 1
ATOM 728 C C . GLN A 1 89 ? -4.207 1.913 -7.524 1.00 96.44 89 GLN A C 1
ATOM 730 O O . GLN A 1 89 ? -3.642 2.931 -7.134 1.00 96.44 89 GLN A O 1
ATOM 735 N N . PHE A 1 90 ? -3.827 1.250 -8.611 1.00 94.31 90 PHE A N 1
ATOM 736 C CA . PHE A 1 90 ? -2.774 1.690 -9.521 1.00 94.31 90 PHE A CA 1
ATOM 737 C C . PHE A 1 90 ? -3.439 2.313 -10.743 1.00 94.31 90 PHE A C 1
ATOM 739 O O . PHE A 1 90 ? -4.090 1.617 -11.522 1.00 94.31 90 PHE A O 1
ATOM 746 N N . ILE A 1 91 ? -3.295 3.623 -10.902 1.00 94.56 91 ILE A N 1
ATOM 747 C CA . ILE A 1 91 ? -3.976 4.409 -11.929 1.00 94.56 91 ILE A CA 1
ATOM 748 C C . ILE A 1 91 ? -2.941 4.965 -12.899 1.00 94.56 91 ILE A C 1
ATOM 750 O O . ILE A 1 91 ? -2.062 5.731 -12.511 1.00 94.56 91 ILE A O 1
ATOM 754 N N . LYS A 1 92 ? -3.068 4.606 -14.174 1.00 91.44 92 LYS A N 1
ATOM 755 C CA . LYS A 1 92 ? -2.248 5.110 -15.273 1.00 91.44 92 LYS A CA 1
ATOM 756 C C . LYS A 1 92 ? -2.922 6.303 -15.941 1.00 91.44 92 LYS A C 1
ATOM 758 O O . LYS A 1 92 ? -4.134 6.281 -16.160 1.00 91.44 92 LYS A O 1
ATOM 763 N N . ASN A 1 93 ? -2.154 7.336 -16.291 1.00 87.75 93 ASN A N 1
ATOM 764 C CA . ASN A 1 93 ? -2.655 8.515 -17.016 1.00 87.75 93 ASN A CA 1
ATOM 765 C C . ASN A 1 93 ? -3.912 9.141 -16.374 1.00 87.75 93 ASN A C 1
ATOM 767 O O . ASN A 1 93 ? -4.813 9.603 -17.070 1.00 87.75 93 ASN A O 1
ATOM 771 N N . ARG A 1 94 ? -3.987 9.119 -15.035 1.00 79.12 94 ARG A N 1
ATOM 772 C CA . ARG A 1 94 ? -5.078 9.645 -14.185 1.00 79.12 94 ARG A CA 1
ATOM 773 C C . ARG A 1 94 ? -6.452 8.972 -14.294 1.00 79.12 94 ARG A C 1
ATOM 775 O O . ARG A 1 94 ? -7.205 9.083 -13.335 1.00 79.12 94 ARG A O 1
ATOM 782 N N . ASN A 1 95 ? -6.757 8.247 -15.371 1.00 86.81 95 ASN A N 1
ATOM 783 C CA . ASN A 1 95 ? -8.102 7.700 -15.602 1.00 86.81 95 ASN A CA 1
ATOM 784 C C . ASN A 1 95 ? -8.147 6.189 -15.880 1.00 86.81 95 ASN A C 1
ATOM 786 O O . ASN A 1 95 ? -9.233 5.615 -15.889 1.00 86.81 95 ASN A O 1
ATOM 790 N N . GLN A 1 96 ? -7.012 5.522 -16.107 1.00 93.38 96 GLN A N 1
ATOM 791 C CA . GLN A 1 96 ? -6.996 4.089 -16.402 1.00 93.38 96 GLN A CA 1
ATOM 792 C C . GLN A 1 96 ? -6.605 3.286 -15.158 1.00 93.38 96 GLN A C 1
ATOM 794 O O . GLN A 1 96 ? -5.437 3.269 -14.773 1.00 93.38 96 GLN A O 1
ATOM 799 N N . LEU A 1 97 ? -7.560 2.583 -14.548 1.00 92.81 97 LEU A N 1
ATOM 800 C CA . LEU A 1 97 ? -7.269 1.616 -13.487 1.00 92.81 97 LEU A CA 1
ATOM 801 C C . LEU A 1 97 ? -6.520 0.412 -14.079 1.00 92.81 97 LEU A C 1
ATOM 803 O O . LEU A 1 97 ? -7.029 -0.259 -14.973 1.00 92.81 97 LEU A O 1
ATOM 807 N N . LEU A 1 98 ? -5.310 0.151 -13.587 1.00 91.12 98 LEU A N 1
ATOM 808 C CA . LEU A 1 98 ? -4.501 -1.007 -13.977 1.00 91.12 98 LEU A CA 1
ATOM 809 C C . LEU A 1 98 ? -4.683 -2.186 -13.024 1.00 91.12 98 LEU A C 1
ATOM 811 O O . LEU A 1 98 ? -4.725 -3.332 -13.460 1.00 91.12 98 LEU A O 1
ATOM 815 N N . LEU A 1 99 ? -4.739 -1.898 -11.723 1.00 91.06 99 LEU A N 1
ATOM 816 C CA . LEU A 1 99 ? -4.830 -2.889 -10.658 1.00 91.06 99 LEU A CA 1
ATOM 817 C C . LEU A 1 99 ? -5.584 -2.284 -9.474 1.00 91.06 99 LEU A C 1
ATOM 819 O O . LEU A 1 99 ? -5.323 -1.141 -9.096 1.00 91.06 99 LEU A O 1
ATOM 823 N N . GLY A 1 100 ? -6.488 -3.065 -8.891 1.00 94.56 100 GLY A N 1
ATOM 824 C CA . GLY A 1 100 ? -7.144 -2.772 -7.624 1.00 94.56 100 GLY A CA 1
ATOM 825 C C . GLY A 1 100 ? -6.900 -3.917 -6.652 1.00 94.56 100 GLY A C 1
ATOM 826 O O . GLY A 1 100 ? -7.047 -5.079 -7.024 1.00 94.56 100 GLY A O 1
ATOM 827 N N . LEU A 1 101 ? -6.501 -3.581 -5.433 1.00 94.50 101 LEU A N 1
ATOM 828 C CA . LEU A 1 101 ? -6.305 -4.516 -4.336 1.00 94.50 101 LEU A CA 1
ATOM 829 C C . LEU A 1 101 ? -7.145 -4.057 -3.151 1.00 94.50 101 LEU A C 1
ATOM 831 O O . LEU A 1 101 ? -7.252 -2.858 -2.887 1.00 94.50 101 LEU A O 1
ATOM 835 N N . GLU A 1 102 ? -7.722 -5.016 -2.445 1.00 94.94 102 GLU A N 1
ATOM 836 C CA . GLU A 1 102 ? -8.558 -4.781 -1.279 1.00 94.94 102 GLU A CA 1
ATOM 837 C C . GLU A 1 102 ? -8.099 -5.690 -0.140 1.00 94.94 102 GLU A C 1
ATOM 839 O O . GLU A 1 102 ? -7.880 -6.885 -0.340 1.00 94.94 102 GLU A O 1
ATOM 844 N N . TRP A 1 103 ? -7.951 -5.115 1.051 1.00 92.31 103 TRP A N 1
ATOM 845 C CA . TRP A 1 103 ? -7.648 -5.844 2.277 1.00 92.31 103 TRP A CA 1
ATOM 846 C C . TRP A 1 103 ? -8.592 -5.416 3.386 1.00 92.31 103 TRP A C 1
ATOM 848 O O . TRP A 1 103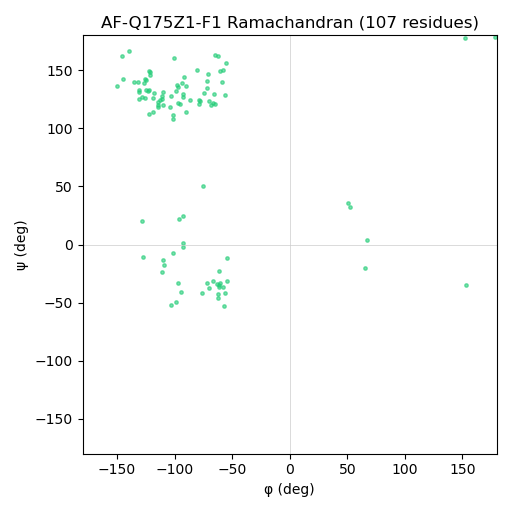 ? -8.658 -4.238 3.737 1.00 92.31 103 TRP A O 1
ATOM 858 N N . SER A 1 104 ? -9.270 -6.389 3.981 1.00 92.38 104 SER A N 1
ATOM 859 C CA . SER A 1 104 ? -10.030 -6.220 5.215 1.00 92.38 104 SER A CA 1
ATOM 860 C C . SER A 1 104 ? -9.191 -6.663 6.411 1.00 92.38 104 SER A C 1
ATOM 862 O O . SER A 1 104 ? -8.586 -7.736 6.372 1.00 92.38 104 SER A O 1
ATOM 864 N N . ALA A 1 105 ? -9.189 -5.875 7.481 1.00 89.94 105 ALA A N 1
ATOM 865 C CA . ALA A 1 105 ? -8.526 -6.223 8.733 1.00 89.94 105 ALA A CA 1
ATOM 866 C C . ALA A 1 105 ? -9.428 -5.901 9.924 1.00 89.94 105 ALA A C 1
ATOM 868 O O . ALA A 1 105 ? -10.059 -4.847 9.949 1.00 89.94 105 ALA A O 1
ATOM 869 N N . THR A 1 106 ? -9.439 -6.776 10.927 1.00 90.19 106 THR A N 1
ATOM 870 C CA . THR A 1 106 ? -10.096 -6.520 12.212 1.00 90.19 106 THR A CA 1
ATOM 871 C C . THR A 1 106 ? -9.026 -6.404 13.287 1.00 90.19 106 THR A C 1
ATOM 873 O O . THR A 1 106 ? -8.189 -7.292 13.444 1.00 90.19 106 THR A O 1
ATOM 876 N N . VAL A 1 107 ? -9.032 -5.286 14.007 1.00 87.88 107 VAL A N 1
ATOM 877 C CA . VAL A 1 107 ? -8.125 -5.026 15.127 1.00 87.88 107 VAL A CA 1
ATOM 878 C C . VAL A 1 107 ? -8.850 -5.375 16.422 1.00 87.88 107 VAL A C 1
ATOM 880 O O . VAL A 1 107 ? -9.907 -4.814 16.719 1.00 87.88 107 VAL A O 1
ATOM 883 N N . HIS A 1 108 ? -8.276 -6.300 17.187 1.00 84.06 108 HIS A N 1
ATOM 884 C CA . HIS A 1 108 ? -8.750 -6.697 18.513 1.00 84.06 108 HIS A CA 1
ATOM 885 C C . HIS A 1 108 ? -7.904 -6.022 19.609 1.00 84.06 108 HIS A C 1
ATOM 887 O O . HIS A 1 108 ? -6.817 -5.521 19.324 1.00 84.06 108 HIS A O 1
ATOM 893 N N . ARG A 1 109 ? -8.433 -5.958 20.838 1.00 71.31 109 ARG A N 1
ATOM 894 C CA . ARG A 1 109 ? -7.662 -5.562 22.029 1.00 71.31 109 ARG A CA 1
ATOM 895 C C . ARG A 1 109 ? -6.913 -6.747 22.607 1.00 71.31 109 ARG A C 1
ATOM 897 O O . ARG A 1 109 ? -7.468 -7.862 22.504 1.00 71.31 109 ARG A O 1
#

Nearest PDB structures (foldseek):
  8gul-assembly1_B  TM=6.456E-01  e=4.778E-02  Vibrio campbellii ATCC BAA-1116
  1qvy-assembly3_C  TM=6.112E-01  e=2.784E-01  Homo sapiens
  1fst-assembly2_B  TM=6.0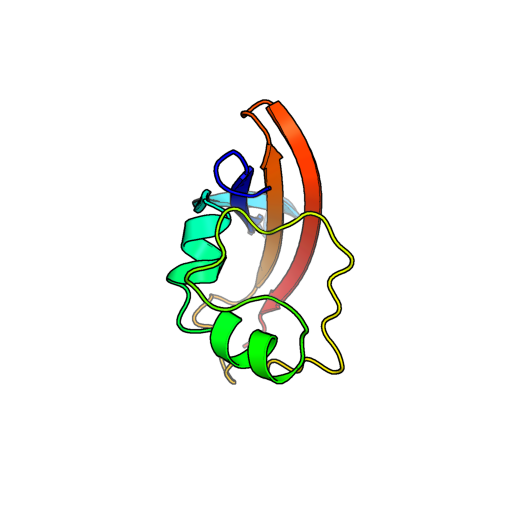50E-01  e=3.700E-01  Homo sapiens
  1rho-assembly3_C  TM=6.312E-01  e=4.916E-01  Homo sapiens
  5fr2-assembly1_B  TM=5.783E-01  e=4.145E-01  Bos taurus

pLDDT: mean 86.67, std 8.33, range [62.62, 97.12]

Foldseek 3Di:
DWQQKKKKKWKWFQDPVPRDTDTDDIDIDTRLCCCQVDPDQNVQQVVQKPFDYSVCPVGDDDDIDGPPRDDDDPPADPDDFGKMKIWIFIDGNNHDTPDIDMDIDGGDD

Secondary structure (DSSP, 8-state):
--TTEEEEEEEEEE-TTT--EEEEEEEEEEHHHHHHH-SSSHHHHHTTB-PPPTT-PSPPSS---B-S---PPPSS-SS-SEEEEEEEEEEETTTEEEEEEEEEEEE--

Mean predicted aligned error: 6.02 Å

InterPro domains:
  IPR010512 Protein of unknown function DUF1091 [PF06477] (9-85)
  IPR036846 GM2-AP, lipid-recognition domain superfamily [G3DSA:2.70.220.10] (5-108)

Radius of gyration: 16.08 Å; Cα contacts (8 Å, |Δi|>4): 184; chains: 1; bounding box: 42×26×41 Å